Protein AF-A0A6I1NLR0-F1 (afdb_monomer_lite)

Secondary structure (DSSP, 8-state):
-----PPPP-----SS-HHHHHHHHHHHHHHTT--GGG--HHHHHHHHHHH---HHHHHHHHHHHHHHHHHHTT-PPPP-----S---------PPPPPPPP---

pLDDT: mean 77.75, std 18.55, range [41.28, 97.06]

Sequence (105 aa):
MARKKRKAPWIDRRCCDWDTFLCSLMAAAERQQFPLLLVNWCEARRFWRQYSCTGAEVIRMQRAREMNDALYNGYGEPPSGRSQGGGGGPVSPVKPSPIKPVILA

Radius of gyration: 23.52 Å; chains: 1; bounding box: 39×55×77 Å

Foldseek 3Di:
DDDDDDDDPDDQPAPDDPVQQVVQLVVLCVVVVPDPVLQPPVVSVVCRRPVNDHSNVSSVVSVVVVQVVCVVVVNHDDPPDPDPDDDDDDDDDDDDDDDDDDDDD

Structure (mmCIF, N/CA/C/O backbone):
data_AF-A0A6I1NLR0-F1
#
_entry.id   AF-A0A6I1NLR0-F1
#
loop_
_atom_site.group_PDB
_atom_site.id
_atom_site.type_symbol
_atom_site.label_atom_id
_atom_site.label_alt_id
_atom_site.label_comp_id
_atom_site.label_asym_id
_atom_site.label_entity_id
_atom_site.label_seq_id
_atom_site.pdbx_PDB_ins_code
_atom_site.Cartn_x
_atom_site.Cartn_y
_atom_site.Cartn_z
_atom_site.occupancy
_atom_site.B_iso_or_equiv
_atom_site.auth_seq_id
_atom_site.auth_comp_id
_atom_site.auth_asym_id
_atom_site.auth_atom_id
_atom_site.pdbx_PDB_model_num
ATOM 1 N N . MET A 1 1 ? 29.155 16.439 -40.495 1.00 48.22 1 MET A N 1
ATOM 2 C CA . MET A 1 1 ? 28.000 15.575 -40.156 1.00 48.22 1 MET A CA 1
ATOM 3 C C . MET A 1 1 ? 27.722 15.658 -38.658 1.00 48.22 1 MET A C 1
ATOM 5 O O . MET A 1 1 ? 28.544 15.205 -37.870 1.00 48.22 1 MET A O 1
ATOM 9 N N . ALA A 1 2 ? 26.621 16.291 -38.246 1.00 54.53 2 ALA A N 1
ATOM 10 C CA . ALA A 1 2 ? 26.290 16.466 -36.831 1.00 54.53 2 ALA A CA 1
ATOM 11 C C . ALA A 1 2 ? 25.778 15.146 -36.225 1.00 54.53 2 ALA A C 1
ATOM 13 O O . ALA A 1 2 ? 24.741 14.623 -36.636 1.00 54.53 2 ALA A O 1
ATOM 14 N N . ARG A 1 3 ? 26.504 14.591 -35.245 1.00 60.03 3 ARG A N 1
ATOM 15 C CA . ARG A 1 3 ? 26.067 13.413 -34.482 1.00 60.03 3 ARG A CA 1
ATOM 16 C C . ARG A 1 3 ? 24.829 13.786 -33.655 1.00 60.03 3 ARG A C 1
ATOM 18 O O . ARG A 1 3 ? 24.943 14.477 -32.646 1.00 60.03 3 ARG A O 1
ATOM 25 N N . LYS A 1 4 ? 23.643 13.326 -34.076 1.00 64.62 4 LYS A N 1
ATOM 26 C CA . LYS A 1 4 ? 22.406 13.388 -33.276 1.00 64.62 4 LYS A CA 1
ATOM 27 C C . LYS A 1 4 ? 22.670 12.724 -31.921 1.00 64.62 4 LYS A C 1
ATOM 29 O O . LYS A 1 4 ? 22.912 11.518 -31.865 1.00 64.62 4 LYS A O 1
ATOM 34 N N . LYS A 1 5 ? 22.625 13.505 -30.836 1.00 65.50 5 LYS A N 1
ATOM 35 C CA . LYS A 1 5 ? 22.658 12.989 -29.461 1.00 65.50 5 LYS A CA 1
ATOM 36 C C . LYS A 1 5 ? 21.458 12.053 -29.291 1.00 65.50 5 LYS A C 1
ATOM 38 O O . LYS A 1 5 ? 20.317 12.511 -29.258 1.00 65.50 5 LYS A O 1
ATOM 43 N N . ARG A 1 6 ? 21.702 10.740 -29.254 1.00 68.81 6 ARG A N 1
ATOM 44 C CA . ARG A 1 6 ? 20.669 9.757 -28.912 1.00 68.81 6 ARG A CA 1
ATOM 45 C C . ARG A 1 6 ? 20.228 10.058 -27.479 1.00 68.81 6 ARG A C 1
ATOM 47 O O . ARG A 1 6 ? 21.069 10.116 -26.586 1.00 68.81 6 ARG A O 1
ATOM 54 N N . LYS A 1 7 ? 18.932 10.310 -27.277 1.00 68.25 7 LYS A N 1
ATOM 55 C CA . LYS A 1 7 ? 18.351 10.406 -25.932 1.00 68.25 7 LYS A CA 1
ATOM 56 C C . LYS A 1 7 ? 18.612 9.068 -25.241 1.00 68.25 7 LYS A C 1
ATOM 58 O O . LYS A 1 7 ? 18.394 8.026 -25.858 1.00 68.25 7 LYS A O 1
ATOM 63 N N . ALA A 1 8 ? 19.133 9.104 -24.016 1.00 68.50 8 ALA A N 1
ATOM 64 C CA . ALA A 1 8 ? 19.309 7.897 -23.220 1.00 68.50 8 ALA A CA 1
ATOM 65 C C . ALA A 1 8 ? 17.959 7.157 -23.127 1.00 68.50 8 ALA A C 1
ATOM 67 O O . ALA A 1 8 ? 16.923 7.827 -23.035 1.00 68.50 8 ALA A O 1
ATOM 68 N N . PRO A 1 9 ? 17.941 5.815 -23.200 1.00 67.88 9 PRO A N 1
ATOM 69 C CA . PRO A 1 9 ? 16.708 5.069 -23.009 1.00 67.88 9 PRO A CA 1
ATOM 70 C C . PRO A 1 9 ? 16.149 5.392 -21.622 1.00 67.88 9 PRO A C 1
ATOM 72 O O . PRO A 1 9 ? 16.884 5.410 -20.633 1.00 67.88 9 PRO A O 1
ATOM 75 N N . TRP A 1 10 ? 14.851 5.680 -21.557 1.00 60.94 10 TRP A N 1
ATOM 76 C CA . TRP A 1 10 ? 14.149 5.796 -20.288 1.00 60.94 10 TRP A CA 1
ATOM 77 C C . TRP A 1 10 ? 14.182 4.415 -19.638 1.00 60.94 10 TRP A C 1
ATOM 79 O O . TRP A 1 10 ? 13.556 3.483 -20.134 1.00 60.94 10 TRP A O 1
ATOM 89 N N . ILE A 1 11 ? 14.976 4.267 -18.580 1.00 65.00 11 ILE A N 1
ATOM 90 C CA . ILE A 1 11 ? 15.019 3.031 -17.804 1.00 65.00 11 ILE A CA 1
ATOM 91 C C . ILE A 1 11 ? 13.761 3.018 -16.951 1.00 65.00 11 ILE A C 1
ATOM 93 O O . ILE A 1 11 ? 13.602 3.855 -16.058 1.00 65.00 11 ILE A O 1
ATOM 97 N N . ASP A 1 12 ? 12.868 2.082 -17.249 1.00 67.00 12 ASP A N 1
ATOM 98 C CA . ASP A 1 12 ? 11.765 1.780 -16.359 1.00 67.00 12 ASP A CA 1
ATOM 99 C C . ASP A 1 12 ? 12.342 1.205 -15.066 1.00 67.00 12 ASP A C 1
ATOM 101 O O . ASP A 1 12 ? 12.957 0.142 -15.065 1.00 67.00 12 ASP A O 1
ATOM 105 N N . ARG A 1 13 ? 12.221 1.952 -13.968 1.00 68.94 13 ARG A N 1
ATOM 106 C CA . ARG A 1 13 ? 12.744 1.521 -12.667 1.00 68.94 13 ARG A CA 1
ATOM 107 C C . ARG A 1 13 ? 11.769 0.619 -11.917 1.00 68.94 13 ARG A C 1
ATOM 109 O O . ARG A 1 13 ? 12.090 0.221 -10.800 1.00 68.94 13 ARG A O 1
ATOM 116 N N . ARG A 1 14 ? 10.589 0.320 -12.470 1.00 77.12 14 ARG A N 1
ATOM 117 C CA . ARG A 1 14 ? 9.577 -0.509 -11.804 1.00 77.12 14 ARG A CA 1
ATOM 118 C C . ARG A 1 14 ? 10.106 -1.926 -11.572 1.00 77.12 14 ARG A C 1
ATOM 120 O O . ARG A 1 14 ? 10.757 -2.508 -12.431 1.00 77.12 14 ARG A O 1
ATOM 127 N N . CYS A 1 15 ? 9.813 -2.474 -10.395 1.00 75.12 15 CYS A N 1
ATOM 128 C CA . CYS A 1 15 ? 10.276 -3.803 -9.991 1.00 75.12 15 CYS A CA 1
ATOM 129 C C . CYS A 1 15 ? 9.550 -4.951 -10.715 1.00 75.12 15 CYS A C 1
ATOM 131 O O . CYS A 1 15 ? 10.062 -6.064 -10.760 1.00 75.12 15 CYS A O 1
ATOM 133 N N . CYS A 1 16 ? 8.356 -4.692 -11.253 1.00 85.56 16 CYS A N 1
ATOM 134 C CA . CYS A 1 16 ? 7.517 -5.642 -11.984 1.00 85.56 16 CYS A CA 1
ATOM 135 C C . CYS A 1 16 ? 6.361 -4.910 -12.685 1.00 85.56 16 CYS A C 1
ATOM 137 O O . CYS A 1 16 ? 6.140 -3.722 -12.427 1.00 85.56 16 CYS A O 1
ATOM 139 N N . ASP A 1 17 ? 5.611 -5.626 -13.528 1.00 90.31 17 ASP A N 1
ATOM 140 C CA . ASP A 1 17 ? 4.350 -5.154 -14.109 1.00 90.31 17 ASP A CA 1
ATOM 141 C C . ASP A 1 17 ? 3.277 -4.894 -13.046 1.00 90.31 17 ASP A C 1
ATOM 143 O O . ASP A 1 17 ? 3.336 -5.398 -11.922 1.00 90.31 17 ASP A O 1
ATOM 147 N N . TRP A 1 18 ? 2.270 -4.098 -13.413 1.00 89.62 18 TRP A N 1
ATOM 148 C CA . TRP A 1 18 ? 1.216 -3.687 -12.483 1.00 89.62 18 TRP A CA 1
ATOM 149 C C . TRP A 1 18 ? 0.427 -4.872 -11.922 1.00 89.62 18 TRP A C 1
ATOM 151 O O . TRP A 1 18 ? 0.147 -4.902 -10.726 1.00 89.62 18 TRP A O 1
ATOM 161 N N . ASP A 1 19 ? 0.116 -5.860 -12.757 1.00 92.88 19 ASP A N 1
ATOM 162 C CA . ASP A 1 19 ? -0.656 -7.032 -12.339 1.00 92.88 19 ASP A CA 1
ATOM 163 C C . ASP A 1 19 ? 0.139 -7.891 -11.350 1.00 92.88 19 ASP A C 1
ATOM 165 O O . ASP A 1 19 ? -0.372 -8.286 -10.303 1.00 92.88 19 ASP A O 1
ATOM 169 N N . THR A 1 20 ? 1.434 -8.084 -11.611 1.00 93.25 20 THR A N 1
ATOM 170 C CA . THR A 1 20 ? 2.351 -8.770 -10.692 1.00 93.25 20 THR A CA 1
ATOM 171 C C . THR A 1 20 ? 2.455 -8.034 -9.358 1.00 93.25 20 THR A C 1
ATOM 173 O O . THR A 1 20 ? 2.401 -8.658 -8.293 1.00 93.25 20 THR A O 1
ATOM 176 N N . PHE A 1 21 ? 2.546 -6.701 -9.395 1.00 94.50 21 PHE A N 1
ATOM 177 C CA . PHE A 1 21 ? 2.523 -5.880 -8.190 1.00 94.50 21 PHE A CA 1
ATOM 178 C C . PHE A 1 21 ? 1.214 -6.069 -7.409 1.00 94.50 21 PHE A C 1
ATOM 180 O O . PHE A 1 21 ? 1.273 -6.319 -6.204 1.00 94.50 21 PHE A O 1
ATOM 187 N N . LEU A 1 22 ? 0.055 -6.012 -8.073 1.00 94.88 22 LEU A N 1
ATOM 188 C CA . LEU A 1 22 ? -1.255 -6.188 -7.438 1.00 94.88 22 LEU A CA 1
ATOM 189 C C . LEU A 1 22 ? -1.396 -7.556 -6.769 1.00 94.88 22 LEU A C 1
ATOM 191 O O . LEU A 1 22 ? -1.763 -7.616 -5.595 1.00 94.88 22 LEU A O 1
ATOM 195 N N . CYS A 1 23 ? -1.036 -8.633 -7.468 1.00 95.25 23 CYS A N 1
ATOM 196 C CA . CYS A 1 23 ? -1.037 -9.983 -6.903 1.00 95.25 23 CYS A CA 1
ATOM 197 C C . CYS A 1 23 ? -0.149 -10.063 -5.653 1.00 95.25 23 CYS A C 1
ATOM 199 O O . CYS A 1 23 ? -0.558 -10.606 -4.625 1.00 95.25 23 CYS A O 1
ATOM 201 N N . SER A 1 24 ? 1.050 -9.470 -5.707 1.00 94.56 24 SER A N 1
ATOM 202 C CA . SER A 1 24 ? 1.959 -9.434 -4.556 1.00 94.56 24 SER A CA 1
ATOM 203 C C . SER A 1 24 ? 1.395 -8.628 -3.381 1.00 94.56 24 SER A C 1
ATOM 205 O O . SER A 1 24 ? 1.603 -8.995 -2.224 1.00 94.56 24 SER A O 1
ATOM 207 N N . LEU A 1 25 ? 0.672 -7.543 -3.668 1.00 96.12 25 LEU A N 1
ATOM 208 C CA . LEU A 1 25 ? 0.085 -6.661 -2.670 1.00 96.12 25 LEU A CA 1
ATOM 209 C C . LEU A 1 25 ? -1.094 -7.331 -1.967 1.00 96.12 25 LEU A C 1
ATOM 211 O O . LEU A 1 25 ? -1.146 -7.311 -0.740 1.00 96.12 25 LEU A O 1
ATOM 215 N N . MET A 1 26 ? -1.987 -7.976 -2.718 1.00 97.06 26 MET A N 1
ATOM 216 C CA . MET A 1 26 ? -3.101 -8.740 -2.151 1.00 97.06 26 MET A CA 1
ATOM 217 C C . MET A 1 26 ? -2.600 -9.902 -1.292 1.00 97.06 26 MET A C 1
ATOM 219 O O . MET A 1 26 ? -3.000 -10.027 -0.137 1.00 97.06 26 MET A O 1
ATOM 223 N N . ALA A 1 27 ? -1.643 -10.683 -1.801 1.00 96.50 27 ALA A N 1
ATOM 224 C CA . ALA A 1 27 ? -1.041 -11.771 -1.034 1.00 96.50 27 ALA A CA 1
ATOM 225 C C . ALA A 1 27 ? -0.341 -11.264 0.240 1.00 96.50 27 ALA A C 1
ATOM 227 O O . ALA A 1 27 ? -0.369 -11.921 1.280 1.00 96.50 27 ALA A O 1
ATOM 228 N N . ALA A 1 28 ? 0.300 -10.092 0.188 1.00 96.44 28 ALA A N 1
ATOM 229 C CA . ALA A 1 28 ? 0.899 -9.479 1.368 1.00 96.44 28 ALA A CA 1
ATOM 230 C C . ALA A 1 28 ? -0.153 -9.001 2.377 1.00 96.44 28 ALA A C 1
ATOM 232 O O . ALA A 1 28 ? 0.062 -9.163 3.579 1.00 96.44 28 ALA A O 1
ATOM 233 N N . ALA A 1 29 ? -1.269 -8.442 1.905 1.00 96.69 29 ALA A N 1
ATOM 234 C CA . ALA A 1 29 ? -2.378 -8.022 2.752 1.00 96.69 29 ALA A CA 1
ATOM 235 C C . ALA A 1 29 ? -2.973 -9.220 3.500 1.00 96.69 29 ALA A C 1
ATOM 237 O O . ALA A 1 29 ? -3.082 -9.175 4.723 1.00 96.69 29 ALA A O 1
ATOM 238 N N . GLU A 1 30 ? -3.239 -10.325 2.800 1.00 96.50 30 GLU A N 1
ATOM 239 C CA . GLU A 1 30 ? -3.726 -11.572 3.401 1.00 96.50 30 GLU A CA 1
ATOM 240 C C . GLU A 1 30 ? -2.751 -12.128 4.445 1.00 96.50 30 GLU A C 1
ATOM 242 O O . GLU A 1 30 ? -3.137 -12.384 5.586 1.00 96.50 30 GLU A O 1
ATOM 247 N N . ARG A 1 31 ? -1.462 -12.248 4.096 1.00 95.88 31 ARG A N 1
ATOM 248 C CA . ARG A 1 31 ? -0.419 -12.758 5.009 1.00 95.88 31 ARG A CA 1
ATOM 249 C C . ARG A 1 31 ? -0.260 -11.911 6.262 1.00 95.88 31 ARG A C 1
ATOM 251 O O . ARG A 1 31 ? 0.010 -12.445 7.332 1.00 95.88 31 ARG A O 1
ATOM 258 N N . GLN A 1 32 ? -0.384 -10.596 6.124 1.00 93.44 32 GLN A N 1
ATOM 259 C CA . GLN A 1 32 ? -0.301 -9.675 7.249 1.00 93.44 32 GLN A CA 1
ATOM 260 C C . GLN A 1 32 ? -1.659 -9.448 7.909 1.00 93.44 32 GLN A C 1
ATOM 262 O O . GLN A 1 32 ? -1.728 -8.594 8.781 1.00 93.44 32 GLN A O 1
ATOM 267 N N . GLN A 1 33 ? -2.732 -10.143 7.512 1.00 94.25 33 GLN A N 1
ATOM 268 C CA . GLN A 1 33 ? -4.094 -9.905 8.007 1.00 94.25 33 GLN A CA 1
ATOM 269 C C . GLN A 1 33 ? -4.486 -8.415 7.966 1.00 94.25 33 GLN A C 1
ATOM 271 O O . GLN A 1 33 ? -5.127 -7.894 8.877 1.00 94.25 33 GLN A O 1
ATOM 276 N N . PHE A 1 34 ? -4.030 -7.696 6.939 1.00 94.44 34 PHE A N 1
ATOM 277 C CA . PHE A 1 34 ? -4.396 -6.307 6.700 1.00 94.44 34 PHE A CA 1
ATOM 278 C C . PHE A 1 34 ? -5.672 -6.282 5.846 1.00 94.44 34 PHE A C 1
ATOM 280 O O . PHE A 1 34 ? -5.652 -6.817 4.734 1.00 94.44 34 PHE A O 1
ATOM 287 N N . PRO A 1 35 ? -6.788 -5.706 6.331 1.00 94.00 35 PRO A N 1
ATOM 288 C CA . PRO A 1 35 ? -8.044 -5.715 5.591 1.00 94.00 35 PRO A CA 1
ATOM 289 C C . PRO A 1 35 ? -7.897 -5.036 4.225 1.00 94.00 35 PRO A C 1
ATOM 291 O O . PRO A 1 35 ? -7.506 -3.873 4.150 1.00 94.00 35 PRO A O 1
ATOM 294 N N . LEU A 1 36 ? -8.274 -5.723 3.139 1.00 94.00 36 LEU A N 1
ATOM 295 C CA . LEU A 1 36 ? -8.208 -5.159 1.780 1.00 94.00 36 LEU A CA 1
ATOM 296 C C . LEU A 1 36 ? -9.054 -3.885 1.620 1.00 94.00 36 LEU A C 1
ATOM 298 O O . LEU A 1 36 ? -8.740 -3.043 0.784 1.00 94.00 36 LEU A O 1
ATOM 302 N N . LEU A 1 37 ? -10.095 -3.720 2.442 1.00 94.50 37 LEU A N 1
ATOM 303 C CA . LEU A 1 37 ? -10.917 -2.508 2.485 1.00 94.50 37 LEU A CA 1
ATOM 304 C C . LEU A 1 37 ? -10.122 -1.270 2.933 1.00 94.50 37 LEU A C 1
ATOM 306 O O . LEU A 1 37 ? -10.432 -0.162 2.507 1.00 94.50 37 LEU A O 1
ATOM 310 N N . LEU A 1 38 ? -9.099 -1.461 3.769 1.00 93.69 38 LEU A N 1
ATOM 311 C CA . LEU A 1 38 ? -8.230 -0.391 4.265 1.00 93.69 38 LEU A CA 1
ATOM 312 C C . LEU A 1 38 ? -7.031 -0.141 3.341 1.00 93.69 38 LEU A C 1
ATOM 314 O O . LEU A 1 38 ? -6.243 0.771 3.580 1.00 93.69 38 LEU A O 1
ATOM 318 N N . VAL A 1 39 ? -6.874 -0.928 2.271 1.00 95.62 39 VAL A N 1
ATOM 319 C CA . VAL A 1 39 ? -5.799 -0.710 1.305 1.00 95.62 39 VAL A CA 1
ATOM 320 C C . VAL A 1 39 ? -6.077 0.553 0.504 1.00 95.62 39 VAL A C 1
ATOM 322 O O . VAL A 1 39 ? -7.041 0.644 -0.258 1.00 95.62 39 VAL A O 1
ATOM 325 N N . ASN A 1 40 ? -5.157 1.510 0.586 1.00 95.69 40 ASN A N 1
ATOM 326 C CA . ASN A 1 40 ? -5.174 2.669 -0.293 1.00 95.69 40 ASN A CA 1
ATOM 327 C C . ASN A 1 40 ? -4.524 2.323 -1.642 1.00 95.69 40 ASN A C 1
ATOM 329 O O . AS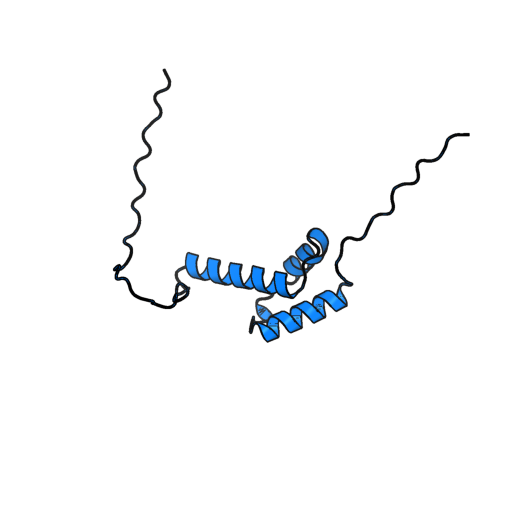N A 1 40 ? -3.303 2.399 -1.813 1.00 95.69 40 ASN A O 1
ATOM 333 N N . TRP A 1 41 ? -5.353 1.951 -2.618 1.00 94.31 41 TRP A N 1
ATOM 334 C CA . TRP A 1 41 ? -4.921 1.543 -3.962 1.00 94.31 41 TRP A CA 1
ATOM 335 C C . TRP A 1 41 ? -4.242 2.664 -4.758 1.00 94.31 41 TRP A C 1
ATOM 337 O O . TRP A 1 41 ? -3.292 2.419 -5.507 1.00 94.31 41 TRP A O 1
ATOM 347 N N . CYS A 1 42 ? -4.699 3.907 -4.588 1.00 94.25 42 CYS A N 1
ATOM 348 C CA . CYS A 1 42 ? -4.115 5.072 -5.251 1.00 94.25 42 CYS A CA 1
ATOM 349 C C . CYS A 1 42 ? -2.690 5.327 -4.752 1.00 94.25 42 CYS A C 1
ATOM 351 O O . CYS A 1 42 ? -1.771 5.544 -5.548 1.00 94.25 42 CYS A O 1
ATOM 353 N N . GLU A 1 43 ? -2.492 5.247 -3.438 1.00 94.31 43 GLU A N 1
ATOM 354 C CA . GLU A 1 43 ? -1.179 5.378 -2.818 1.00 94.31 43 GLU A CA 1
ATOM 355 C C . GLU A 1 43 ? -0.258 4.208 -3.182 1.00 94.31 43 GLU A C 1
ATOM 357 O O . GLU A 1 43 ? 0.891 4.436 -3.561 1.00 94.31 43 GLU A O 1
ATOM 362 N N . ALA A 1 44 ? -0.776 2.977 -3.185 1.00 94.56 44 ALA A N 1
ATOM 363 C CA . ALA A 1 44 ? -0.039 1.799 -3.633 1.00 94.56 44 ALA A CA 1
ATOM 364 C C . ALA A 1 44 ? 0.489 1.964 -5.068 1.00 94.56 44 ALA A C 1
ATOM 366 O O . ALA A 1 44 ? 1.671 1.738 -5.338 1.00 94.56 44 ALA A O 1
ATOM 367 N N . ARG A 1 45 ? -0.364 2.444 -5.983 1.00 92.88 45 ARG A N 1
ATOM 368 C CA . ARG A 1 45 ? 0.019 2.729 -7.373 1.00 92.88 45 ARG A CA 1
ATOM 369 C C . ARG A 1 45 ? 1.070 3.828 -7.472 1.00 92.88 45 ARG A C 1
ATOM 371 O O . ARG A 1 45 ? 1.980 3.727 -8.297 1.00 92.88 45 ARG A O 1
ATOM 378 N N . ARG A 1 46 ? 0.951 4.878 -6.656 1.00 92.25 46 ARG A N 1
ATOM 379 C CA . ARG A 1 46 ? 1.939 5.961 -6.594 1.00 92.25 46 ARG A CA 1
ATOM 380 C C . ARG A 1 46 ? 3.295 5.429 -6.133 1.00 92.25 46 ARG A C 1
ATOM 382 O O . ARG A 1 46 ? 4.293 5.708 -6.793 1.00 92.25 46 ARG A O 1
ATOM 389 N N . PHE A 1 47 ? 3.326 4.628 -5.071 1.00 91.69 47 PHE A N 1
ATOM 390 C CA . PHE A 1 47 ? 4.564 4.073 -4.527 1.00 91.69 47 PHE A CA 1
ATOM 391 C C . PHE A 1 47 ? 5.239 3.076 -5.462 1.00 91.69 47 PHE A C 1
ATOM 393 O O . PHE A 1 47 ? 6.451 3.159 -5.659 1.00 91.69 47 PHE A O 1
ATOM 400 N N . TRP A 1 48 ? 4.469 2.219 -6.130 1.00 91.56 48 TRP A N 1
ATOM 401 C CA . TRP A 1 48 ? 5.004 1.347 -7.174 1.00 91.56 48 TRP A CA 1
ATOM 402 C C . TRP A 1 48 ? 5.647 2.140 -8.323 1.00 91.56 48 TRP A C 1
ATOM 404 O O . TRP A 1 48 ? 6.740 1.805 -8.774 1.00 91.56 48 TRP A O 1
ATOM 414 N N . ARG A 1 49 ? 5.011 3.231 -8.777 1.00 89.69 49 ARG A N 1
ATOM 415 C CA . ARG A 1 49 ? 5.533 4.053 -9.884 1.00 89.69 49 ARG A CA 1
ATOM 416 C C . ARG A 1 49 ? 6.745 4.901 -9.508 1.00 89.69 49 ARG A C 1
ATOM 418 O O . ARG A 1 49 ? 7.612 5.099 -10.351 1.00 89.69 49 ARG A O 1
ATOM 425 N N . GLN A 1 50 ? 6.761 5.467 -8.303 1.00 89.19 50 GLN A N 1
ATOM 426 C CA . GLN A 1 50 ? 7.762 6.464 -7.905 1.00 89.19 50 GLN A CA 1
ATOM 427 C C . GLN A 1 50 ? 8.961 5.854 -7.184 1.00 89.19 50 GLN A C 1
ATOM 429 O O . GLN A 1 50 ? 10.081 6.325 -7.367 1.00 89.19 50 GLN A O 1
ATOM 434 N N . TYR A 1 51 ? 8.727 4.819 -6.380 1.00 88.12 51 TYR A N 1
ATOM 435 C CA . TYR A 1 51 ? 9.726 4.258 -5.470 1.00 88.12 51 TYR A CA 1
ATOM 436 C C . TYR A 1 51 ? 10.018 2.784 -5.745 1.00 88.12 51 TYR A C 1
ATOM 438 O O . TYR A 1 51 ? 10.821 2.185 -5.038 1.00 88.12 51 TYR A O 1
ATOM 446 N N . SER A 1 52 ? 9.374 2.196 -6.760 1.00 88.25 52 SER A N 1
ATOM 447 C CA . SER A 1 52 ? 9.540 0.786 -7.124 1.00 88.25 52 SER A CA 1
ATOM 448 C C . SER A 1 52 ? 9.261 -0.180 -5.970 1.00 88.25 52 SER A C 1
ATOM 450 O O . SER A 1 52 ? 9.807 -1.282 -5.938 1.00 88.25 52 SER A O 1
ATOM 452 N N . CYS A 1 53 ? 8.399 0.226 -5.032 1.00 88.56 53 CYS A N 1
ATOM 453 C CA . CYS A 1 53 ? 8.051 -0.580 -3.871 1.00 88.56 53 CYS A CA 1
ATOM 454 C C . CYS A 1 53 ? 7.357 -1.881 -4.274 1.00 88.56 53 CYS A C 1
ATOM 456 O O . CYS A 1 53 ? 6.555 -1.934 -5.211 1.00 88.56 53 CYS A O 1
ATOM 458 N N . THR A 1 54 ? 7.621 -2.917 -3.494 1.00 91.81 54 THR A N 1
ATOM 459 C CA . THR A 1 54 ? 6.906 -4.192 -3.519 1.00 91.81 54 THR A CA 1
ATOM 460 C C . THR A 1 54 ? 5.566 -4.081 -2.790 1.00 91.81 54 THR A C 1
ATOM 462 O O . THR A 1 54 ? 5.384 -3.236 -1.907 1.00 91.81 54 THR A O 1
ATOM 465 N N . GLY A 1 55 ? 4.623 -4.977 -3.096 1.00 92.44 55 GLY A N 1
ATOM 466 C CA . GLY A 1 55 ? 3.335 -5.018 -2.400 1.00 92.44 55 GLY A CA 1
ATOM 467 C C . GLY A 1 55 ? 3.477 -5.158 -0.877 1.00 92.44 55 GLY A C 1
ATOM 468 O O . GLY A 1 55 ? 2.782 -4.486 -0.122 1.00 92.44 55 GLY A O 1
ATOM 469 N N . ALA A 1 56 ? 4.447 -5.950 -0.410 1.00 94.12 56 ALA A N 1
ATOM 470 C CA . ALA A 1 56 ? 4.705 -6.149 1.017 1.00 94.12 56 ALA A CA 1
ATOM 471 C C . ALA A 1 56 ? 5.233 -4.898 1.739 1.00 94.12 56 ALA A C 1
ATOM 473 O O . ALA A 1 56 ? 4.938 -4.700 2.920 1.00 94.12 56 ALA A O 1
ATOM 474 N N . GLU A 1 57 ? 6.023 -4.059 1.068 1.00 94.38 57 GLU A N 1
ATOM 475 C CA . GLU A 1 57 ? 6.446 -2.762 1.612 1.00 94.38 57 GLU A CA 1
ATOM 476 C C . GLU A 1 57 ? 5.263 -1.812 1.739 1.00 94.38 57 GLU A C 1
ATOM 478 O O . GLU A 1 57 ? 5.097 -1.186 2.784 1.00 94.38 57 GLU A O 1
ATOM 483 N N . VAL A 1 58 ? 4.406 -1.759 0.718 1.00 95.38 58 VAL A N 1
ATOM 484 C CA . VAL A 1 58 ? 3.214 -0.906 0.735 1.00 95.38 58 VAL A CA 1
ATOM 485 C C . VAL A 1 58 ? 2.277 -1.279 1.880 1.00 95.38 58 VAL A C 1
ATOM 487 O O . VAL A 1 58 ? 1.880 -0.394 2.634 1.00 95.38 58 VAL A O 1
ATOM 490 N N . ILE A 1 59 ? 1.987 -2.568 2.077 1.00 96.88 59 ILE A N 1
ATOM 491 C CA . ILE A 1 59 ? 1.136 -3.016 3.191 1.00 96.88 59 ILE A CA 1
ATOM 492 C C . ILE A 1 59 ? 1.750 -2.661 4.549 1.00 96.88 59 ILE A C 1
ATOM 494 O O . ILE A 1 59 ? 1.038 -2.187 5.431 1.00 96.88 59 ILE A O 1
ATOM 498 N N . ARG A 1 60 ? 3.072 -2.811 4.721 1.00 95.19 60 ARG A N 1
ATOM 499 C CA . ARG A 1 60 ? 3.746 -2.412 5.970 1.00 95.19 60 ARG A CA 1
ATOM 500 C C . ARG A 1 60 ? 3.635 -0.912 6.232 1.00 95.19 60 ARG A C 1
ATOM 502 O O . ARG A 1 60 ? 3.358 -0.523 7.362 1.00 95.19 60 ARG A O 1
ATOM 509 N N . MET A 1 61 ? 3.831 -0.084 5.206 1.00 95.00 61 MET A N 1
ATOM 510 C CA . MET A 1 61 ? 3.706 1.371 5.328 1.00 95.00 61 MET A CA 1
ATOM 511 C C . MET A 1 61 ? 2.273 1.788 5.671 1.00 95.00 61 MET A C 1
ATOM 513 O O . MET A 1 61 ? 2.079 2.601 6.571 1.00 95.00 61 MET A O 1
ATOM 517 N N . GLN A 1 62 ? 1.273 1.200 5.006 1.00 95.31 62 GLN A N 1
ATOM 518 C CA . GLN A 1 62 ? -0.135 1.497 5.281 1.00 95.31 62 GLN A CA 1
ATOM 519 C C . GLN A 1 62 ? -0.539 1.037 6.684 1.00 95.31 62 GLN A C 1
ATOM 521 O O . GLN A 1 62 ? -1.095 1.824 7.439 1.00 95.31 62 GLN A O 1
ATOM 526 N N . ARG A 1 63 ? -0.151 -0.173 7.103 1.00 94.06 63 ARG A N 1
ATOM 527 C CA . ARG A 1 63 ? -0.364 -0.652 8.479 1.00 94.06 63 ARG A CA 1
ATOM 528 C C . ARG A 1 63 ? 0.267 0.273 9.521 1.00 94.06 63 ARG A C 1
ATOM 530 O O . ARG A 1 63 ? -0.379 0.588 10.514 1.00 94.06 63 ARG A O 1
ATOM 537 N N . ALA A 1 64 ? 1.512 0.702 9.312 1.00 92.75 64 ALA A N 1
ATOM 538 C CA . ALA A 1 64 ? 2.185 1.617 10.232 1.00 92.75 64 ALA A CA 1
ATOM 539 C C . ALA A 1 64 ? 1.453 2.963 10.327 1.00 92.75 64 ALA A C 1
ATOM 541 O O . ALA A 1 64 ? 1.324 3.515 11.416 1.00 92.75 64 ALA A O 1
ATOM 542 N N . ARG A 1 65 ? 0.938 3.467 9.201 1.00 92.75 65 ARG A N 1
ATOM 543 C CA . ARG A 1 65 ? 0.128 4.684 9.170 1.00 92.75 65 ARG A CA 1
ATOM 544 C C . ARG A 1 65 ? -1.173 4.524 9.957 1.00 92.75 65 ARG A C 1
ATOM 546 O O . ARG A 1 65 ? -1.422 5.343 10.828 1.00 92.75 65 ARG A O 1
ATOM 553 N N . GLU A 1 66 ? -1.933 3.457 9.718 1.00 91.31 66 GLU A N 1
ATOM 554 C CA . GLU A 1 66 ? -3.177 3.185 10.456 1.00 91.31 66 GLU A CA 1
ATOM 555 C C . GLU A 1 66 ? -2.930 3.073 11.969 1.00 91.31 66 GLU A C 1
ATOM 557 O O . GLU A 1 66 ? -3.676 3.629 12.772 1.00 91.31 66 GLU A O 1
ATOM 562 N N . MET A 1 67 ? -1.844 2.405 12.376 1.00 90.00 67 MET A N 1
ATOM 563 C CA . MET A 1 67 ? -1.462 2.325 13.789 1.00 90.00 67 MET A CA 1
ATOM 564 C C . MET A 1 67 ? -1.105 3.694 14.374 1.00 90.00 67 MET A C 1
ATOM 566 O O . MET A 1 67 ? -1.526 4.010 15.485 1.00 90.00 67 MET A O 1
ATOM 570 N N 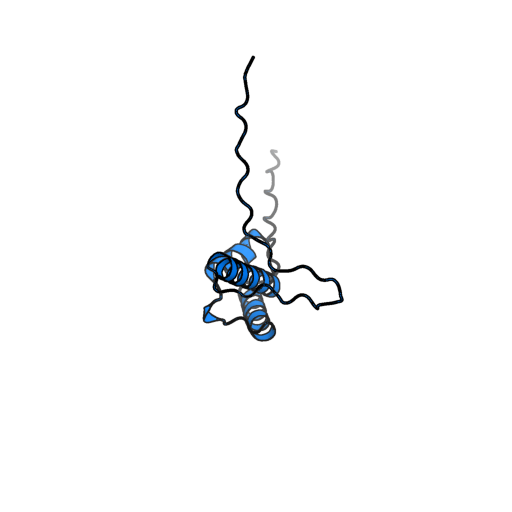. ASN A 1 68 ? -0.343 4.509 13.643 1.00 90.44 68 ASN A N 1
ATOM 571 C CA . ASN A 1 68 ? 0.022 5.851 14.088 1.00 90.44 68 ASN A CA 1
ATOM 572 C C . ASN A 1 68 ? -1.205 6.762 14.202 1.00 90.44 68 ASN A C 1
ATOM 574 O O . ASN A 1 68 ? -1.330 7.481 15.192 1.00 90.44 68 ASN A O 1
ATOM 578 N N . ASP A 1 69 ? -2.125 6.692 13.239 1.00 89.75 69 ASP A N 1
ATOM 579 C CA . ASP A 1 69 ? -3.371 7.459 13.255 1.00 89.75 69 ASP A CA 1
ATOM 580 C C . ASP A 1 69 ? -4.262 7.009 14.428 1.00 89.75 69 ASP A C 1
ATOM 582 O O . ASP A 1 69 ? -4.812 7.845 15.147 1.00 89.75 69 ASP A O 1
ATOM 586 N N . ALA A 1 70 ? -4.347 5.704 14.707 1.00 88.88 70 ALA A N 1
ATOM 587 C CA . ALA A 1 70 ? -5.065 5.189 15.873 1.00 88.88 70 ALA A CA 1
ATOM 588 C C . ALA A 1 70 ? -4.451 5.665 17.203 1.00 88.88 70 ALA A C 1
ATOM 590 O O . ALA A 1 70 ? -5.187 6.083 18.098 1.00 88.88 70 ALA A O 1
ATOM 591 N N . LEU A 1 71 ? -3.120 5.638 17.335 1.00 90.31 71 LEU A N 1
ATOM 592 C CA . LEU A 1 71 ? -2.410 6.125 18.526 1.00 90.31 71 LEU A CA 1
ATOM 593 C C . LEU A 1 71 ? -2.608 7.631 18.728 1.00 90.31 71 LEU A C 1
ATOM 595 O O . LEU A 1 71 ? -2.884 8.065 19.845 1.00 90.31 71 LEU A O 1
ATOM 599 N N . TYR A 1 72 ? -2.508 8.423 17.657 1.00 89.06 72 TYR A N 1
ATOM 600 C CA . TYR A 1 72 ? -2.711 9.872 17.715 1.00 89.06 72 TYR A CA 1
ATOM 601 C C . TYR A 1 72 ? -4.135 10.235 18.147 1.00 89.06 72 TYR A C 1
ATOM 603 O O . TYR A 1 72 ? -4.332 11.138 18.957 1.00 89.06 72 TYR A O 1
ATOM 611 N N . ASN A 1 73 ? -5.124 9.490 17.654 1.00 90.56 73 ASN A N 1
ATOM 612 C CA . ASN A 1 73 ? -6.530 9.694 17.992 1.00 90.56 73 ASN A CA 1
ATOM 613 C C . ASN A 1 73 ? -6.940 9.071 19.345 1.00 90.56 73 ASN A C 1
ATOM 615 O O . ASN A 1 73 ? -8.099 9.183 19.739 1.00 90.56 73 ASN A O 1
ATOM 619 N N . GLY A 1 74 ? -6.017 8.416 20.061 1.00 86.94 74 GLY A N 1
ATOM 620 C CA . GLY A 1 74 ? -6.275 7.798 21.366 1.00 86.94 74 GLY A CA 1
ATOM 621 C C . GLY A 1 74 ? -7.040 6.469 21.318 1.00 86.94 74 GLY A C 1
ATOM 622 O O . GLY A 1 74 ? -7.477 5.987 22.360 1.00 86.94 74 GLY A O 1
ATOM 623 N N . TYR A 1 75 ? -7.199 5.869 20.134 1.00 83.25 75 TYR A N 1
ATOM 624 C CA . TYR A 1 75 ? -7.856 4.568 19.938 1.00 83.25 75 TYR A CA 1
ATOM 625 C C . TYR A 1 75 ? -6.876 3.384 19.924 1.00 83.25 75 TYR A C 1
ATOM 627 O O . TYR A 1 75 ? -7.305 2.234 19.978 1.00 83.25 75 TYR A O 1
ATOM 635 N N . GLY A 1 76 ? -5.572 3.643 19.802 1.00 72.94 76 GLY A N 1
ATOM 636 C CA . GLY A 1 76 ? -4.536 2.611 19.760 1.00 72.94 76 GLY A CA 1
ATOM 637 C C . GLY A 1 76 ? -3.966 2.291 21.140 1.00 72.94 76 GLY A C 1
ATOM 638 O O . GLY A 1 76 ? -3.562 3.195 21.869 1.00 72.94 76 GLY A O 1
ATOM 639 N N . GLU A 1 7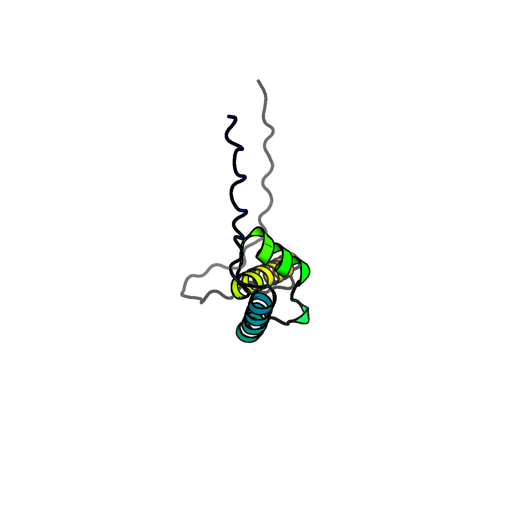7 ? -3.848 1.006 21.477 1.00 71.81 77 GLU A N 1
ATOM 640 C CA . GLU A 1 77 ? -2.933 0.583 22.539 1.00 71.81 77 GLU A CA 1
ATOM 641 C C . GLU A 1 77 ? -1.491 0.625 22.011 1.00 71.81 77 GLU A C 1
ATOM 643 O O . GLU A 1 77 ? -1.227 0.163 20.891 1.00 71.81 77 GLU A O 1
ATOM 648 N N . PRO A 1 78 ? -0.529 1.166 22.781 1.00 65.50 78 PRO A N 1
ATOM 649 C CA . PRO A 1 78 ? 0.872 1.066 22.409 1.00 65.50 78 PRO A CA 1
ATOM 650 C C . PRO A 1 78 ? 1.252 -0.418 22.323 1.00 65.50 78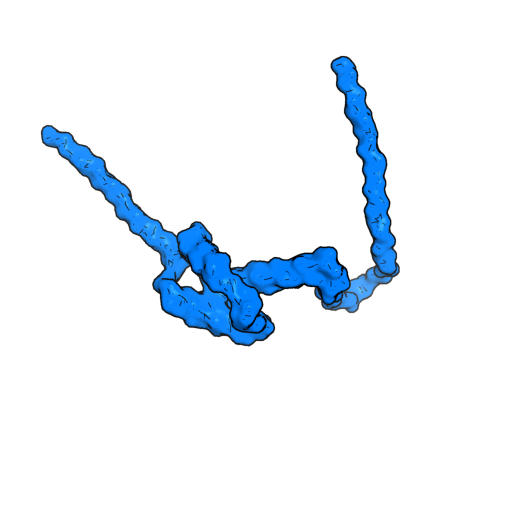 PRO A C 1
ATOM 652 O O . PRO A 1 78 ? 0.786 -1.213 23.145 1.00 65.50 78 PRO A O 1
ATOM 655 N N . PRO A 1 79 ? 2.094 -0.820 21.352 1.00 64.19 79 PRO A N 1
ATOM 656 C CA . PRO A 1 79 ? 2.521 -2.204 21.252 1.00 64.19 79 PRO A CA 1
ATOM 657 C C . PRO A 1 79 ? 3.124 -2.622 22.592 1.00 64.19 79 PRO A C 1
ATOM 659 O O . PRO A 1 79 ? 4.074 -2.002 23.077 1.00 64.19 79 PRO A O 1
ATOM 662 N N . SER A 1 80 ? 2.542 -3.658 23.196 1.00 60.00 80 SER A N 1
ATOM 663 C CA . SER A 1 80 ? 3.010 -4.253 2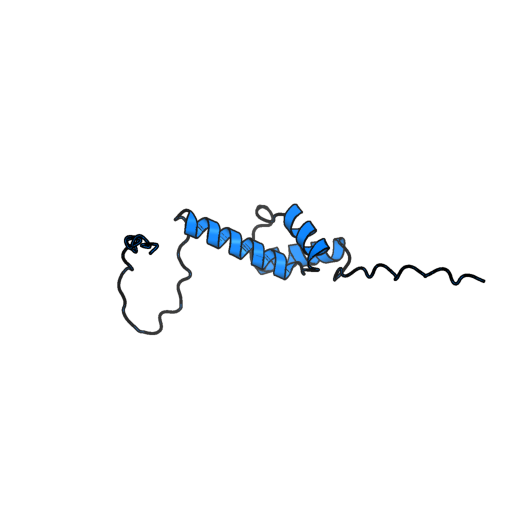4.438 1.00 60.00 80 SER A CA 1
ATOM 664 C C . SER A 1 80 ? 4.381 -4.869 24.182 1.00 60.00 80 SER A C 1
ATOM 666 O O . SER A 1 80 ? 4.534 -6.026 23.789 1.00 60.00 80 SER A O 1
ATOM 668 N N . GLY A 1 81 ? 5.416 -4.048 24.355 1.00 52.50 81 GLY A N 1
ATOM 669 C CA . GLY A 1 81 ? 6.784 -4.519 24.422 1.00 52.50 81 GLY A CA 1
ATOM 670 C C . GLY A 1 81 ? 6.835 -5.613 25.477 1.00 52.50 81 GLY A C 1
ATOM 671 O O . GLY A 1 81 ? 6.363 -5.415 26.596 1.00 52.50 81 GLY A O 1
ATOM 672 N N . ARG A 1 82 ? 7.359 -6.784 25.100 1.00 46.53 82 ARG A N 1
ATOM 673 C CA . ARG A 1 82 ? 7.717 -7.854 26.033 1.00 46.53 82 ARG A CA 1
ATOM 674 C C . ARG A 1 82 ? 8.361 -7.219 27.262 1.00 46.53 82 ARG A C 1
ATOM 676 O O . ARG A 1 82 ? 9.490 -6.742 27.197 1.00 46.53 82 ARG A O 1
ATOM 683 N N . SER A 1 83 ? 7.619 -7.233 28.362 1.00 43.78 83 SER A N 1
ATOM 684 C CA . SER A 1 83 ? 8.098 -6.885 29.687 1.00 43.78 83 SER A CA 1
ATOM 685 C C . SER A 1 83 ? 9.160 -7.908 30.084 1.00 43.78 83 SER A C 1
ATOM 687 O O . SER A 1 83 ? 8.857 -8.940 30.678 1.00 43.78 83 SER A O 1
ATOM 689 N N . GLN A 1 84 ? 10.414 -7.640 29.729 1.00 45.50 84 GLN A N 1
ATOM 690 C CA . GLN A 1 84 ? 11.542 -8.081 30.535 1.00 45.50 84 GLN A CA 1
ATOM 691 C C . GLN A 1 84 ? 11.911 -6.927 31.462 1.00 45.50 84 GLN A C 1
ATOM 693 O O . GLN A 1 84 ? 12.585 -5.988 31.062 1.00 45.50 84 GLN A O 1
ATOM 698 N N . GLY A 1 85 ? 11.381 -7.028 32.683 1.00 47.06 85 GLY A N 1
ATOM 699 C CA . GLY A 1 85 ? 11.943 -6.519 33.932 1.00 47.06 85 GLY A CA 1
ATOM 700 C C . GLY A 1 85 ? 12.463 -5.083 33.956 1.00 47.06 85 GLY A C 1
ATOM 701 O O . GLY A 1 85 ? 13.606 -4.827 33.599 1.00 47.06 85 GLY A O 1
ATOM 702 N N . GLY A 1 86 ? 11.683 -4.183 34.550 1.00 41.41 86 GLY A N 1
ATOM 703 C CA . GLY A 1 86 ? 12.199 -2.916 35.065 1.00 41.41 86 GLY A CA 1
ATOM 704 C C . GLY A 1 86 ? 11.098 -1.881 35.211 1.00 41.41 86 GLY A C 1
ATOM 705 O O . GLY A 1 86 ? 10.660 -1.307 34.224 1.00 41.41 86 GLY A O 1
ATOM 706 N N . GLY A 1 87 ? 10.617 -1.689 36.439 1.00 48.41 87 GLY A N 1
ATOM 707 C CA . GLY A 1 87 ? 9.481 -0.831 36.756 1.00 48.41 87 GLY A CA 1
ATOM 708 C C . GLY A 1 87 ? 9.622 0.617 36.278 1.00 48.41 87 GLY A C 1
ATOM 709 O O . GLY A 1 87 ? 10.672 1.240 36.399 1.00 48.41 87 GLY A O 1
ATOM 710 N N . GLY A 1 88 ? 8.509 1.161 35.801 1.00 41.28 88 GLY A N 1
ATOM 711 C CA . GLY A 1 88 ? 8.323 2.578 35.528 1.00 41.28 88 GLY A CA 1
ATOM 712 C C . GLY A 1 88 ? 6.835 2.821 35.326 1.00 41.28 88 GLY A C 1
ATOM 713 O O . GLY A 1 88 ? 6.260 2.314 34.370 1.00 41.28 88 GLY A O 1
ATOM 714 N N . GLY A 1 89 ? 6.206 3.502 36.285 1.00 47.66 89 GLY A N 1
ATOM 715 C CA . GLY A 1 89 ? 4.776 3.814 36.279 1.00 47.66 89 GLY A CA 1
ATOM 716 C C . GLY A 1 89 ? 4.338 4.695 35.097 1.00 47.66 89 GLY A C 1
ATOM 717 O O . GLY A 1 89 ? 5.153 5.044 34.241 1.00 47.66 89 GLY A O 1
ATOM 718 N N . PRO A 1 90 ? 3.046 5.064 35.036 1.00 50.41 90 PRO A N 1
ATOM 719 C CA . PRO A 1 90 ? 2.480 5.780 33.898 1.00 50.41 90 PRO A CA 1
ATOM 720 C C . PRO A 1 90 ? 3.223 7.098 33.653 1.00 50.41 90 PRO A C 1
ATOM 722 O O . PRO A 1 90 ? 3.400 7.911 34.561 1.00 50.41 90 PRO A O 1
ATOM 725 N N . VAL A 1 91 ? 3.665 7.300 32.412 1.00 57.81 91 VAL A N 1
ATOM 726 C CA . VAL A 1 91 ? 4.309 8.538 31.974 1.00 57.81 91 VAL A CA 1
ATOM 727 C C . VAL A 1 91 ? 3.290 9.677 32.002 1.00 57.81 91 VAL A C 1
ATOM 729 O O . VAL A 1 91 ? 2.348 9.721 31.215 1.00 57.81 91 VAL A O 1
ATOM 732 N N . SER A 1 92 ? 3.469 10.597 32.949 1.00 53.19 92 SER A N 1
ATOM 733 C CA . SER A 1 92 ? 2.712 11.846 33.017 1.00 53.19 92 SER A CA 1
ATOM 734 C C . SER A 1 92 ? 2.874 12.665 31.727 1.00 53.19 92 SER A C 1
ATOM 736 O O . SER A 1 92 ? 3.947 12.631 31.116 1.00 53.19 92 SER A O 1
ATOM 738 N N . PRO A 1 93 ? 1.863 13.462 31.329 1.00 50.88 93 PRO A N 1
ATOM 739 C CA . PRO A 1 93 ? 1.957 14.327 30.158 1.00 50.88 93 PRO A CA 1
ATOM 740 C C . PRO A 1 93 ? 3.123 15.309 30.306 1.00 50.88 93 PRO A C 1
ATOM 742 O O . PRO A 1 93 ? 3.232 16.016 31.312 1.00 50.88 93 PRO A O 1
ATOM 745 N N . VAL A 1 94 ? 3.994 15.369 29.298 1.00 58.88 94 VAL A N 1
ATOM 746 C CA . VAL A 1 94 ? 5.090 16.341 29.241 1.00 58.88 94 VAL A CA 1
ATOM 747 C C . VAL A 1 94 ? 4.484 17.740 29.133 1.00 58.88 94 VAL A C 1
ATOM 749 O O . VAL A 1 94 ? 3.931 18.112 28.099 1.00 58.88 94 VAL A O 1
ATOM 752 N N . LYS A 1 95 ? 4.581 18.531 30.208 1.00 48.31 95 LYS A N 1
ATOM 753 C CA . LYS A 1 95 ? 4.291 19.970 30.159 1.00 48.31 95 LYS A CA 1
ATOM 754 C C . LYS A 1 95 ? 5.286 20.634 29.196 1.00 48.31 95 LYS A C 1
ATOM 756 O O . LYS A 1 95 ? 6.493 20.487 29.406 1.00 48.31 95 LYS A O 1
ATOM 761 N N . PRO A 1 96 ? 4.829 21.380 28.174 1.00 49.59 96 PRO A N 1
ATOM 762 C CA . PRO A 1 96 ? 5.734 22.130 27.315 1.00 49.59 96 PRO A CA 1
ATOM 763 C C . PRO A 1 96 ? 6.483 23.167 28.157 1.00 49.59 96 PRO A C 1
ATOM 765 O O . PRO A 1 96 ? 5.884 23.925 28.921 1.00 49.59 96 PRO A O 1
ATOM 768 N N . SER A 1 97 ? 7.812 23.159 28.056 1.00 55.78 97 SER A N 1
ATOM 769 C CA . SER A 1 97 ? 8.660 24.133 28.745 1.00 55.78 97 SER A CA 1
ATOM 770 C C . SER A 1 97 ? 8.490 25.525 28.121 1.00 55.78 97 SER A C 1
ATOM 772 O O . SER A 1 97 ? 8.343 25.616 26.901 1.00 55.78 97 SER A O 1
ATOM 774 N N . PRO A 1 98 ? 8.532 26.616 28.907 1.00 54.53 98 PRO A N 1
ATOM 775 C CA . PRO A 1 98 ? 8.421 27.965 28.365 1.00 54.53 98 PRO A CA 1
ATOM 776 C C . PRO A 1 98 ? 9.622 28.284 27.469 1.00 54.53 98 PRO A C 1
ATOM 778 O O . PRO A 1 98 ? 10.775 28.151 27.887 1.00 54.53 98 PRO A O 1
ATOM 781 N N . ILE A 1 99 ? 9.351 28.724 26.241 1.00 60.31 99 ILE A N 1
ATOM 782 C CA . ILE A 1 99 ? 10.364 29.230 25.312 1.00 60.31 99 ILE A CA 1
ATOM 783 C C . ILE A 1 99 ? 10.936 30.519 25.912 1.00 60.31 99 ILE A C 1
ATOM 785 O O . ILE A 1 99 ? 10.206 31.488 26.121 1.00 60.31 99 ILE A O 1
ATOM 789 N N . LYS A 1 100 ? 12.238 30.537 26.214 1.00 54.69 100 LYS A N 1
ATOM 790 C CA . LYS A 1 100 ? 12.927 31.766 26.628 1.00 54.69 100 LYS A CA 1
ATOM 791 C C . LYS A 1 100 ? 13.061 32.695 25.413 1.00 54.69 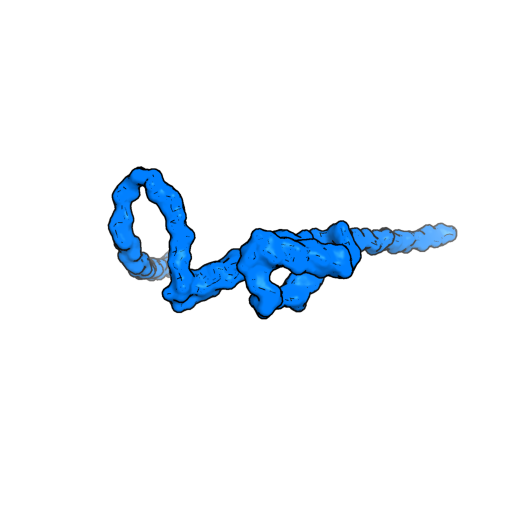100 LYS A C 1
ATOM 793 O O . LYS A 1 100 ? 13.497 32.220 24.363 1.00 54.69 100 LYS A O 1
ATOM 798 N N . PRO A 1 101 ? 12.722 33.990 25.525 1.00 56.56 101 PRO A N 1
ATOM 799 C CA . PRO A 1 101 ? 12.903 34.927 24.427 1.00 56.56 101 PRO A CA 1
ATOM 800 C C . PRO A 1 101 ? 14.396 35.146 24.159 1.00 56.56 101 PRO A C 1
ATOM 802 O O . PRO A 1 101 ? 15.188 35.351 25.080 1.00 56.56 101 PRO A O 1
ATOM 805 N N . VAL A 1 102 ? 14.769 35.087 22.882 1.00 61.47 102 VAL A N 1
ATOM 806 C CA . VAL A 1 102 ? 16.105 35.440 22.397 1.00 61.47 102 VAL A CA 1
ATOM 807 C C . VAL A 1 102 ? 16.243 36.958 22.486 1.00 61.47 102 VAL A C 1
ATOM 809 O O . VAL A 1 102 ? 15.495 37.686 21.838 1.00 61.47 102 VAL A O 1
ATOM 812 N N . ILE A 1 103 ? 17.186 37.434 23.297 1.00 50.06 103 ILE A N 1
ATOM 813 C CA . ILE A 1 103 ? 17.582 38.843 23.317 1.00 50.06 103 ILE A CA 1
ATOM 814 C C . ILE A 1 103 ? 18.571 39.033 22.165 1.00 50.06 103 ILE A C 1
ATOM 816 O O . ILE A 1 103 ? 19.662 38.466 22.187 1.00 50.06 103 ILE A O 1
ATOM 820 N N . LEU A 1 104 ? 18.161 39.783 21.142 1.00 46.25 104 LEU A N 1
ATOM 821 C CA . LEU A 1 104 ? 19.055 40.290 20.103 1.00 46.25 104 LEU A CA 1
ATOM 822 C C . LEU A 1 104 ? 19.786 41.508 20.679 1.00 46.25 104 LEU A C 1
ATOM 824 O O . LEU A 1 104 ? 19.134 42.456 21.116 1.00 46.25 104 LEU A O 1
ATOM 828 N N . ALA A 1 105 ? 21.115 41.415 20.741 1.00 59.81 105 ALA A N 1
ATOM 829 C CA . ALA A 1 105 ? 22.009 42.516 21.087 1.00 59.81 105 ALA A CA 1
ATOM 830 C C . ALA A 1 105 ? 22.205 43.461 19.895 1.00 59.81 105 ALA A C 1
ATOM 832 O O . ALA A 1 105 ? 22.171 42.959 18.746 1.00 59.81 105 ALA A O 1
#